Protein AF-A0A967F5S8-F1 (afdb_monomer_lite)

Sequence (138 aa):
MAILESYDGLTARLRAAGDYVWPLALRLIMFWEFWEAGITKFRGSNWFSDIPWAGWQKGFPWPFKLLPTDLNWFLATWGELVFAFLILFGLFTRFAAFSLIVITMVATAAVHWPAEWSGLGGLWEGYLITAKGGGNFK

Structure (mmCIF, N/CA/C/O backbone):
data_AF-A0A967F5S8-F1
#
_entry.id   AF-A0A967F5S8-F1
#
loop_
_atom_site.group_PDB
_atom_site.id
_atom_site.type_symbol
_atom_site.label_atom_id
_atom_site.label_alt_id
_atom_site.label_comp_id
_atom_site.label_asym_id
_atom_site.label_entity_id
_atom_site.label_seq_id
_atom_site.pdbx_PDB_ins_code
_atom_site.Cartn_x
_atom_site.Cartn_y
_atom_site.Cartn_z
_atom_site.occupancy
_atom_site.B_iso_or_equiv
_atom_site.auth_seq_id
_atom_site.auth_comp_id
_atom_site.auth_asym_id
_atom_site.auth_atom_id
_atom_site.pdbx_PDB_model_num
ATOM 1 N N . MET A 1 1 ? -36.185 -4.920 36.390 1.00 71.06 1 MET A N 1
ATOM 2 C CA . MET A 1 1 ? -35.183 -3.998 35.810 1.00 71.06 1 MET A CA 1
ATOM 3 C C . MET A 1 1 ? -33.868 -4.700 35.462 1.00 71.06 1 MET A C 1
ATOM 5 O O . MET A 1 1 ? -33.428 -4.522 34.341 1.00 71.06 1 MET A O 1
ATOM 9 N N . ALA A 1 2 ? -33.333 -5.608 36.293 1.00 87.62 2 ALA A N 1
ATOM 10 C CA . ALA A 1 2 ? -32.069 -6.328 36.029 1.00 87.62 2 ALA A CA 1
ATOM 11 C C . ALA A 1 2 ? -31.944 -7.063 34.667 1.00 87.62 2 ALA A C 1
ATOM 13 O O . ALA A 1 2 ? -30.861 -7.110 34.088 1.00 87.62 2 ALA A O 1
ATOM 14 N N . ILE A 1 3 ? -33.036 -7.632 34.132 1.00 89.62 3 ILE A N 1
ATOM 15 C CA . ILE A 1 3 ? -33.027 -8.298 32.812 1.00 89.62 3 ILE A CA 1
ATOM 16 C C . ILE A 1 3 ? -32.824 -7.283 31.679 1.00 89.62 3 ILE A C 1
ATOM 18 O O . ILE A 1 3 ? -32.054 -7.548 30.761 1.00 89.62 3 ILE A O 1
ATOM 22 N N . LEU A 1 4 ? -33.478 -6.118 31.761 1.00 93.06 4 LEU A N 1
ATOM 23 C CA . LEU A 1 4 ? -33.330 -5.047 30.772 1.00 93.06 4 LEU A CA 1
ATOM 24 C C . LEU A 1 4 ? -31.920 -4.449 30.835 1.00 93.06 4 LEU A C 1
ATOM 26 O O . LEU A 1 4 ? -31.276 -4.315 29.806 1.00 93.06 4 LEU A O 1
ATOM 30 N N . GLU A 1 5 ? -31.384 -4.231 32.038 1.00 92.00 5 GLU A N 1
ATOM 31 C CA . GLU A 1 5 ? -30.003 -3.762 32.229 1.00 92.00 5 GLU A CA 1
ATOM 32 C C . GLU A 1 5 ? -28.962 -4.749 31.673 1.00 92.00 5 GLU A C 1
ATOM 34 O O . GLU A 1 5 ? -27.984 -4.347 31.042 1.00 92.00 5 GLU A O 1
ATOM 39 N N . SER A 1 6 ? -29.180 -6.055 31.865 1.00 91.69 6 SER A N 1
ATOM 40 C CA . SER A 1 6 ? -28.301 -7.098 31.319 1.00 91.69 6 SER A CA 1
ATOM 41 C C . SER A 1 6 ? -28.368 -7.157 29.791 1.00 91.69 6 SER A C 1
ATOM 43 O O . SER A 1 6 ? -27.337 -7.291 29.129 1.00 91.69 6 SER A O 1
ATOM 45 N N . TYR A 1 7 ? -29.574 -7.032 29.229 1.00 94.19 7 TYR A N 1
ATOM 46 C CA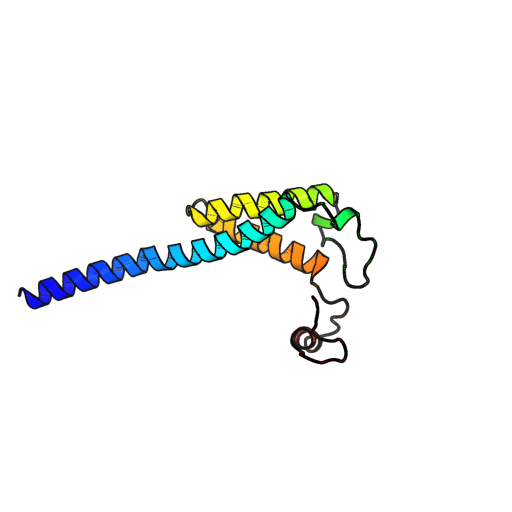 . TYR A 1 7 ? -29.799 -6.963 27.787 1.00 94.19 7 TYR A CA 1
ATOM 47 C C . TYR A 1 7 ? -29.135 -5.726 27.166 1.00 94.19 7 TYR A C 1
ATOM 49 O O . TYR A 1 7 ? -28.417 -5.853 26.170 1.00 94.19 7 TYR A O 1
ATOM 57 N N . ASP A 1 8 ? -29.302 -4.554 27.777 1.00 94.75 8 ASP A N 1
ATOM 58 C CA . ASP A 1 8 ? -28.704 -3.302 27.310 1.00 94.75 8 ASP A CA 1
ATOM 59 C C . ASP A 1 8 ? -27.174 -3.362 27.391 1.00 94.75 8 ASP A C 1
ATOM 61 O O . ASP A 1 8 ? -26.482 -3.000 26.437 1.00 94.75 8 ASP A O 1
ATOM 65 N N . GLY A 1 9 ? -26.632 -3.910 28.484 1.00 94.88 9 GLY A N 1
ATOM 66 C CA . GLY A 1 9 ? -25.194 -4.109 28.657 1.00 94.88 9 GLY A CA 1
ATOM 67 C C . GLY A 1 9 ? -24.586 -5.065 27.626 1.00 94.88 9 GLY A C 1
ATOM 68 O O . GLY A 1 9 ? -23.513 -4.790 27.080 1.00 94.88 9 GLY A O 1
ATOM 69 N N . LEU A 1 10 ? -25.270 -6.172 27.317 1.00 93.44 10 LEU A N 1
ATOM 70 C CA . LEU A 1 10 ? -24.838 -7.107 26.276 1.00 93.44 10 LEU A CA 1
ATOM 71 C C . LEU A 1 10 ? -24.896 -6.455 24.890 1.00 93.44 10 LEU A C 1
ATOM 73 O O . LEU A 1 10 ? -23.924 -6.519 24.135 1.00 93.44 10 LEU A O 1
ATOM 77 N N . THR A 1 11 ? -26.004 -5.786 24.576 1.00 94.62 11 THR A N 1
ATOM 78 C CA . THR A 1 11 ? -26.215 -5.124 23.282 1.00 94.62 11 THR A CA 1
ATOM 79 C C . THR A 1 11 ? -25.193 -4.010 23.054 1.00 94.62 11 THR A C 1
ATOM 81 O O . THR A 1 11 ? -24.649 -3.894 21.956 1.00 94.62 11 THR A O 1
ATOM 84 N N . ALA A 1 12 ? -24.857 -3.235 24.090 1.00 93.75 12 ALA A N 1
ATOM 85 C CA . ALA A 1 12 ? -23.825 -2.202 24.019 1.00 93.75 12 ALA A CA 1
ATOM 86 C C . ALA A 1 12 ? -22.440 -2.785 23.695 1.00 93.75 12 ALA A C 1
ATOM 88 O O . ALA A 1 12 ? -21.736 -2.265 22.829 1.00 93.75 12 ALA A O 1
ATOM 89 N N . ARG A 1 13 ? -22.062 -3.898 24.340 1.00 93.44 13 ARG A N 1
ATOM 90 C CA . ARG A 1 13 ? -20.782 -4.582 24.081 1.00 93.44 13 ARG A CA 1
ATOM 91 C C . ARG A 1 13 ? -20.721 -5.184 22.682 1.00 93.44 13 ARG A C 1
ATOM 93 O O . ARG A 1 13 ? -19.699 -5.053 22.016 1.00 93.44 13 ARG A O 1
ATOM 100 N N . LEU A 1 14 ? -21.805 -5.816 22.229 1.00 92.88 14 LEU A N 1
ATOM 101 C CA . LEU A 1 14 ? -21.890 -6.386 20.883 1.00 92.88 14 LEU A CA 1
ATOM 102 C C . LEU A 1 14 ? -21.825 -5.302 19.803 1.00 92.88 14 LEU A C 1
ATOM 104 O O . LEU A 1 14 ? -21.131 -5.483 18.806 1.00 92.88 14 LEU A O 1
ATOM 108 N N . ARG A 1 15 ? -22.486 -4.158 20.017 1.00 92.88 15 ARG A N 1
ATOM 109 C CA . ARG A 1 15 ? -22.406 -3.010 19.105 1.00 92.88 15 ARG A CA 1
ATOM 110 C C . ARG A 1 15 ? -20.983 -2.455 19.033 1.00 92.88 15 ARG A C 1
ATOM 112 O O . ARG A 1 15 ? -20.449 -2.342 17.937 1.00 92.88 15 ARG A O 1
ATOM 119 N N . ALA A 1 16 ? -20.340 -2.226 20.180 1.00 91.38 16 ALA A N 1
ATOM 120 C CA . ALA A 1 16 ? -18.946 -1.786 20.214 1.00 91.38 16 ALA A CA 1
ATOM 121 C C . ALA A 1 16 ? -18.012 -2.795 19.520 1.00 91.38 16 ALA A C 1
ATOM 123 O O . ALA A 1 16 ? -17.152 -2.408 18.736 1.00 91.38 16 ALA A O 1
ATOM 124 N N . ALA A 1 17 ? -18.201 -4.099 19.746 1.00 92.12 17 ALA A N 1
ATOM 125 C CA . ALA A 1 17 ? -17.440 -5.123 19.036 1.00 92.12 17 ALA A CA 1
ATOM 126 C C . ALA A 1 17 ? -17.652 -5.033 17.515 1.00 92.12 17 ALA A C 1
ATOM 128 O O . ALA A 1 17 ? -16.678 -5.089 16.770 1.00 92.12 17 ALA A O 1
ATOM 129 N N . GLY A 1 18 ? -18.886 -4.829 17.048 1.00 91.00 18 GLY A N 1
ATOM 130 C CA . GLY A 1 18 ? -19.183 -4.611 15.629 1.00 91.00 18 GLY A CA 1
ATOM 131 C C . GLY A 1 18 ? -18.460 -3.396 15.039 1.00 91.00 18 GLY A C 1
ATOM 132 O O . GLY A 1 18 ? -17.896 -3.492 13.949 1.00 91.00 18 GLY A O 1
ATOM 133 N N . ASP A 1 19 ? -18.401 -2.294 15.788 1.00 92.44 19 ASP A N 1
ATOM 134 C CA . ASP A 1 19 ? -17.783 -1.042 15.340 1.00 92.44 19 ASP A CA 1
ATOM 135 C C . ASP A 1 19 ? -16.249 -1.136 15.200 1.00 92.44 19 ASP A C 1
ATOM 137 O O . ASP A 1 19 ? -15.661 -0.403 14.403 1.00 92.44 19 ASP A O 1
ATOM 141 N N . TYR A 1 20 ? -15.587 -2.049 15.926 1.00 91.38 20 TYR A N 1
ATOM 142 C CA . TYR A 1 20 ? -14.118 -2.167 15.927 1.00 91.38 20 TYR A CA 1
ATOM 143 C C . TYR A 1 20 ? -13.577 -3.459 15.303 1.00 91.38 20 TYR A C 1
ATOM 145 O O . TYR A 1 20 ? -12.601 -3.412 14.551 1.00 91.38 20 TYR A O 1
ATOM 153 N N . VAL A 1 21 ? -14.187 -4.611 15.591 1.00 93.31 21 VAL A N 1
ATOM 154 C CA . VAL A 1 21 ? -13.681 -5.927 15.164 1.00 93.31 21 VAL A CA 1
ATOM 155 C C . VAL A 1 21 ? -13.808 -6.090 13.657 1.00 93.31 21 VAL A C 1
ATOM 157 O O . VAL A 1 21 ? -12.862 -6.533 13.009 1.00 93.31 21 VAL A O 1
ATOM 160 N N . TRP A 1 22 ? -14.949 -5.703 13.083 1.00 91.69 22 TRP A N 1
ATOM 161 C CA . TRP A 1 22 ? -15.175 -5.866 11.650 1.00 91.69 22 TRP A CA 1
ATOM 162 C C . TRP A 1 22 ? -14.218 -5.011 10.798 1.00 91.69 22 TRP A C 1
ATOM 164 O O . TRP A 1 22 ? -13.538 -5.569 9.933 1.00 91.69 22 TRP A O 1
ATOM 174 N N . PRO A 1 23 ? -14.048 -3.698 11.059 1.00 92.38 23 PRO A N 1
ATOM 175 C CA . PRO A 1 23 ? -13.050 -2.906 10.342 1.00 92.38 23 PRO A CA 1
ATOM 176 C C . PRO A 1 23 ? -11.615 -3.405 10.536 1.00 92.38 23 PRO A C 1
ATOM 178 O O . PRO A 1 23 ? -10.816 -3.320 9.604 1.00 92.38 23 PRO A O 1
ATOM 181 N N . LEU A 1 24 ? -11.274 -3.927 11.719 1.00 94.62 24 LEU A N 1
ATOM 182 C CA . LEU A 1 24 ? -9.957 -4.514 11.970 1.00 94.62 24 LEU A CA 1
ATOM 183 C C . LEU A 1 24 ? -9.734 -5.778 11.131 1.00 94.62 24 LEU A C 1
ATOM 185 O O . LEU A 1 24 ? -8.684 -5.906 10.508 1.00 94.62 24 LEU A O 1
ATOM 189 N N . ALA A 1 25 ? -10.722 -6.673 11.062 1.00 95.56 25 ALA A N 1
ATOM 190 C CA . ALA A 1 25 ? -10.650 -7.880 10.241 1.00 95.56 25 ALA A CA 1
ATOM 191 C C . ALA A 1 25 ? -10.428 -7.546 8.757 1.00 95.56 25 ALA A C 1
ATOM 193 O O . ALA A 1 25 ? -9.542 -8.118 8.125 1.00 95.56 25 ALA A O 1
ATOM 194 N N . LEU A 1 26 ? -11.155 -6.557 8.222 1.00 94.62 26 LEU A N 1
ATOM 195 C CA . LEU A 1 26 ? -10.951 -6.087 6.848 1.00 94.62 26 LEU A CA 1
ATOM 196 C C . LEU A 1 26 ? -9.533 -5.547 6.625 1.00 94.62 26 LEU A C 1
ATOM 198 O O . LEU A 1 26 ? -8.914 -5.847 5.607 1.00 94.62 26 LEU A O 1
ATOM 202 N N . ARG A 1 27 ? -8.991 -4.781 7.577 1.00 96.06 27 ARG A N 1
ATOM 203 C CA . ARG A 1 27 ? -7.614 -4.268 7.490 1.00 96.06 27 ARG A CA 1
ATOM 204 C C . ARG A 1 27 ? -6.579 -5.383 7.545 1.00 96.06 27 ARG A C 1
ATOM 206 O O . ARG A 1 27 ? -5.584 -5.279 6.843 1.00 96.06 27 ARG A O 1
ATOM 213 N N . LEU A 1 28 ? -6.807 -6.425 8.343 1.00 97.69 28 LEU A N 1
ATOM 214 C CA . LEU A 1 28 ? -5.913 -7.583 8.435 1.00 97.69 28 LEU A CA 1
ATOM 215 C C . LEU A 1 28 ? -5.860 -8.363 7.121 1.00 97.69 28 LEU A C 1
ATOM 217 O O . LEU A 1 28 ? -4.767 -8.684 6.665 1.00 97.69 28 LEU A O 1
ATOM 221 N N . ILE A 1 29 ? -7.016 -8.612 6.497 1.00 97.31 29 ILE A N 1
ATOM 222 C CA . ILE A 1 29 ? -7.085 -9.274 5.186 1.00 97.31 29 ILE A CA 1
ATOM 223 C C . ILE A 1 29 ? -6.352 -8.428 4.141 1.00 97.31 29 ILE A C 1
ATOM 225 O O . ILE A 1 29 ? -5.451 -8.917 3.474 1.00 97.31 29 ILE A O 1
ATOM 229 N N . MET A 1 30 ? -6.667 -7.133 4.056 1.00 96.12 30 MET A N 1
ATOM 230 C CA . MET A 1 30 ? -6.010 -6.230 3.104 1.00 96.12 30 MET A CA 1
ATOM 231 C C . MET A 1 30 ? -4.500 -6.126 3.348 1.00 96.12 30 MET A C 1
ATOM 233 O O . MET A 1 30 ? -3.720 -6.121 2.400 1.00 96.12 30 MET A O 1
ATOM 237 N N . PHE A 1 31 ? -4.079 -6.050 4.613 1.00 97.88 31 PHE A N 1
ATOM 238 C CA . PHE A 1 31 ? -2.668 -6.051 4.982 1.00 97.88 31 PHE A CA 1
ATOM 239 C C . PHE A 1 31 ? -1.975 -7.314 4.484 1.00 97.88 31 PHE A C 1
ATOM 241 O O . PHE A 1 31 ? -0.915 -7.196 3.884 1.00 97.88 31 PHE A O 1
ATOM 248 N N . TRP A 1 32 ? -2.570 -8.488 4.711 1.00 97.56 32 TRP A N 1
ATOM 249 C CA . TRP A 1 32 ? -1.991 -9.761 4.296 1.00 97.56 32 TRP A CA 1
ATOM 250 C C . TRP A 1 32 ? -1.726 -9.803 2.788 1.00 97.56 32 TRP A C 1
ATOM 252 O O . TRP A 1 32 ? -0.587 -10.033 2.389 1.00 97.56 32 TRP A O 1
ATOM 262 N N . GLU A 1 33 ? -2.736 -9.493 1.972 1.00 96.06 33 GLU A N 1
ATOM 263 C CA . GLU A 1 33 ? -2.638 -9.544 0.505 1.00 96.06 33 GLU A CA 1
ATOM 264 C C . GLU A 1 33 ? -1.514 -8.639 -0.030 1.00 96.06 33 GLU A C 1
ATOM 266 O O . GLU A 1 33 ? -0.660 -9.062 -0.812 1.00 96.06 33 GLU A O 1
ATOM 271 N N . PHE A 1 34 ? -1.462 -7.385 0.429 1.00 96.75 34 PHE A N 1
ATOM 272 C CA . PHE A 1 34 ? -0.447 -6.438 -0.039 1.00 96.75 34 PHE A CA 1
ATOM 273 C C . PHE A 1 34 ? 0.931 -6.672 0.580 1.00 96.75 34 PHE A C 1
ATOM 275 O O . PHE A 1 34 ? 1.945 -6.409 -0.068 1.00 96.75 34 PHE A O 1
ATOM 282 N N . TRP A 1 35 ? 0.994 -7.188 1.806 1.00 97.31 35 TRP A N 1
ATOM 283 C CA . TRP A 1 35 ? 2.248 -7.604 2.423 1.00 97.31 35 TRP A CA 1
ATOM 284 C C . TRP A 1 35 ? 2.876 -8.764 1.655 1.00 97.31 35 TRP A C 1
ATOM 286 O O . TRP A 1 35 ? 4.064 -8.712 1.339 1.00 97.31 35 TRP A O 1
ATOM 296 N N . GLU A 1 36 ? 2.089 -9.788 1.325 1.00 96.56 36 GLU A N 1
ATOM 297 C CA . GLU A 1 36 ? 2.550 -10.939 0.552 1.00 96.56 36 GLU A CA 1
ATOM 298 C C . GLU A 1 36 ? 3.029 -10.511 -0.841 1.00 96.56 36 GLU A C 1
ATOM 300 O O . GLU A 1 36 ? 4.142 -10.867 -1.248 1.00 96.56 36 GLU A O 1
ATOM 305 N N . ALA A 1 37 ? 2.250 -9.672 -1.533 1.00 92.81 37 ALA A N 1
ATOM 306 C CA . ALA A 1 37 ? 2.629 -9.120 -2.831 1.00 92.81 37 ALA A CA 1
ATOM 307 C C . ALA A 1 37 ? 3.933 -8.304 -2.753 1.00 92.81 37 ALA A C 1
ATOM 309 O O . ALA A 1 37 ? 4.848 -8.518 -3.555 1.00 92.81 37 ALA A O 1
ATOM 310 N N . GLY A 1 38 ? 4.047 -7.421 -1.757 1.00 94.75 38 GLY A N 1
ATOM 311 C CA . GLY A 1 38 ? 5.209 -6.557 -1.565 1.00 94.75 38 GLY A CA 1
ATOM 312 C C . GLY A 1 38 ? 6.465 -7.334 -1.169 1.00 94.75 38 GLY A C 1
ATOM 313 O O . GLY A 1 38 ? 7.532 -7.115 -1.739 1.00 94.75 38 GLY A O 1
ATOM 314 N N . ILE A 1 39 ? 6.359 -8.296 -0.246 1.00 96.44 39 ILE A N 1
ATOM 315 C CA . ILE A 1 39 ? 7.485 -9.154 0.158 1.00 96.44 39 ILE A CA 1
ATOM 316 C C . ILE A 1 39 ? 7.954 -10.031 -0.998 1.00 96.44 39 ILE A C 1
ATOM 318 O O . ILE A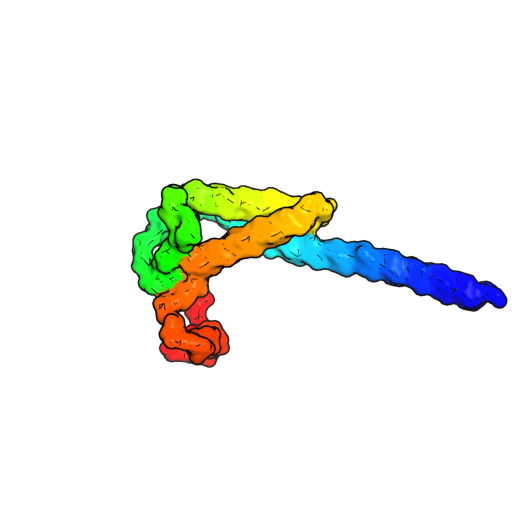 1 39 ? 9.161 -10.233 -1.153 1.00 96.44 39 ILE A O 1
ATOM 322 N N . THR A 1 40 ? 7.032 -10.522 -1.825 1.00 93.19 40 THR A N 1
ATOM 323 C CA . THR A 1 40 ? 7.380 -11.287 -3.026 1.00 93.19 40 THR A CA 1
ATOM 324 C C . THR A 1 40 ? 8.202 -10.436 -3.994 1.00 93.19 40 THR A C 1
ATOM 326 O O . THR A 1 40 ? 9.235 -10.900 -4.475 1.00 93.19 40 THR A O 1
ATOM 329 N N . LYS A 1 41 ? 7.828 -9.166 -4.212 1.00 92.38 41 LYS A N 1
ATOM 330 C CA . LYS A 1 41 ? 8.619 -8.237 -5.042 1.00 92.38 41 LYS A CA 1
ATOM 331 C C . LYS A 1 41 ? 9.940 -7.816 -4.395 1.00 92.38 41 LYS A C 1
ATOM 333 O O . LYS A 1 41 ? 10.929 -7.629 -5.093 1.00 92.38 41 LYS A O 1
ATOM 338 N N . PHE A 1 42 ? 9.969 -7.693 -3.069 1.00 93.94 42 PHE A N 1
ATOM 339 C CA . PHE A 1 42 ? 11.165 -7.319 -2.315 1.00 93.94 42 PHE A CA 1
ATOM 340 C C . PHE A 1 42 ? 12.228 -8.424 -2.305 1.00 93.94 42 PHE A C 1
ATOM 342 O O . PHE A 1 42 ? 13.421 -8.134 -2.351 1.00 93.94 42 PHE A O 1
ATOM 349 N N . ARG A 1 43 ? 11.805 -9.691 -2.214 1.00 93.25 43 ARG A N 1
ATOM 350 C CA . ARG A 1 43 ? 12.704 -10.858 -2.209 1.00 93.25 43 ARG A CA 1
ATOM 351 C C . ARG A 1 43 ? 13.011 -11.388 -3.608 1.00 93.25 43 ARG A C 1
ATOM 353 O O . ARG A 1 43 ? 13.999 -12.099 -3.771 1.00 93.25 43 ARG A O 1
ATOM 360 N N . GLY A 1 44 ? 12.152 -11.105 -4.582 1.00 87.25 44 GLY A N 1
ATOM 361 C CA . GLY A 1 44 ? 12.354 -11.475 -5.976 1.00 87.25 44 GLY A CA 1
ATOM 362 C C . GLY A 1 44 ? 13.339 -10.554 -6.692 1.00 87.25 44 GLY A C 1
ATOM 363 O O . GLY A 1 44 ? 13.667 -9.465 -6.224 1.00 87.25 44 GLY A O 1
ATOM 364 N N . SER A 1 45 ? 13.795 -10.987 -7.864 1.00 82.88 45 SER A N 1
ATOM 365 C CA . SER A 1 45 ? 14.460 -10.101 -8.816 1.00 82.88 45 SER A CA 1
ATOM 366 C C . SER A 1 45 ? 13.421 -9.301 -9.604 1.00 82.88 45 SER A C 1
ATOM 368 O O . SER A 1 45 ? 12.291 -9.757 -9.810 1.00 82.88 45 SER A O 1
ATOM 370 N N . ASN A 1 46 ? 13.808 -8.105 -10.056 1.00 83.00 46 ASN A N 1
ATOM 371 C CA . ASN A 1 46 ? 12.975 -7.306 -10.944 1.00 83.00 46 ASN A CA 1
ATOM 372 C C . ASN A 1 46 ? 12.872 -7.985 -12.315 1.00 83.00 46 ASN A C 1
ATOM 374 O O . ASN A 1 46 ? 13.638 -7.699 -13.223 1.00 83.00 46 ASN A O 1
ATOM 378 N N . TRP A 1 47 ? 11.899 -8.870 -12.489 1.00 74.12 47 TRP A N 1
ATOM 379 C CA . TRP A 1 47 ? 11.692 -9.535 -13.771 1.00 74.12 47 TRP A CA 1
ATOM 380 C C . TRP A 1 47 ? 11.074 -8.604 -14.830 1.00 74.12 47 TRP A C 1
ATOM 382 O O . TRP A 1 47 ? 11.075 -8.958 -16.004 1.00 74.12 47 TRP A O 1
ATOM 392 N N . PHE A 1 48 ? 10.589 -7.397 -14.486 1.00 75.12 48 PHE A N 1
ATOM 393 C CA . PHE A 1 48 ? 10.096 -6.451 -15.503 1.00 75.12 48 PHE A CA 1
ATOM 394 C C . PHE A 1 48 ? 11.202 -5.950 -16.437 1.00 75.12 48 PHE A C 1
ATOM 396 O O . PHE A 1 48 ? 10.886 -5.554 -17.558 1.00 75.12 48 PHE A O 1
ATOM 403 N N . SER A 1 49 ? 12.467 -5.926 -16.000 1.00 69.12 49 SER A N 1
ATOM 404 C CA . SER A 1 49 ? 13.601 -5.612 -16.885 1.00 69.12 49 SER A CA 1
ATOM 405 C C . SER A 1 49 ? 13.967 -6.777 -17.803 1.00 69.12 49 SER A C 1
ATOM 407 O O . SER A 1 49 ? 14.479 -6.557 -18.898 1.00 69.12 49 SER A O 1
ATOM 409 N N . ASP A 1 50 ? 13.680 -8.002 -17.360 1.00 67.00 50 ASP A N 1
ATOM 410 C CA . ASP A 1 50 ? 14.241 -9.231 -17.924 1.00 67.00 50 ASP A CA 1
ATOM 411 C C . ASP A 1 50 ? 13.269 -9.960 -18.860 1.00 67.00 50 ASP A C 1
ATOM 413 O O . ASP A 1 50 ? 13.649 -10.944 -19.495 1.00 67.00 50 ASP A O 1
ATOM 417 N N . ILE A 1 51 ? 12.025 -9.484 -18.977 1.00 55.06 51 ILE A N 1
ATOM 418 C CA . ILE A 1 51 ? 11.028 -10.041 -19.896 1.00 55.06 51 ILE A CA 1
ATOM 419 C C . ILE A 1 51 ? 10.853 -9.105 -21.096 1.00 55.06 51 ILE A C 1
ATOM 421 O O . ILE A 1 51 ? 10.016 -8.196 -21.082 1.00 55.06 51 ILE A O 1
ATOM 425 N N . PRO A 1 52 ? 11.605 -9.323 -22.187 1.00 47.53 52 PRO A N 1
ATOM 426 C CA . PRO A 1 52 ? 11.241 -8.765 -23.467 1.00 47.53 52 PRO A CA 1
ATOM 427 C C . PRO A 1 52 ? 9.999 -9.508 -23.970 1.00 47.53 52 PRO A C 1
ATOM 429 O O . PRO A 1 52 ? 10.074 -10.665 -24.368 1.00 47.53 52 PRO A O 1
ATOM 432 N N . TRP A 1 53 ? 8.859 -8.818 -24.000 1.00 50.75 53 TRP A N 1
ATOM 433 C CA . TRP A 1 53 ? 7.793 -9.098 -24.966 1.00 50.75 53 TRP A CA 1
ATOM 434 C 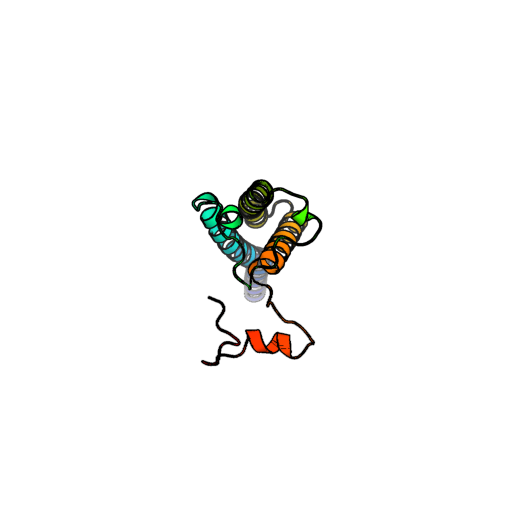C . TRP A 1 53 ? 7.218 -10.520 -24.957 1.00 50.75 53 TRP A C 1
ATOM 436 O O . TRP A 1 53 ? 7.120 -11.174 -25.997 1.00 50.75 53 TRP A O 1
ATOM 446 N N . ALA A 1 54 ? 6.719 -10.984 -23.817 1.00 52.81 54 ALA A N 1
ATOM 447 C CA . ALA A 1 54 ? 5.650 -11.965 -23.910 1.00 52.81 54 ALA A CA 1
ATOM 448 C C . ALA A 1 54 ? 4.424 -11.246 -24.513 1.00 52.81 54 ALA A C 1
ATOM 450 O O . ALA A 1 54 ? 4.080 -10.157 -24.060 1.00 52.81 54 ALA A O 1
ATOM 451 N N . GLY A 1 55 ? 3.783 -11.797 -25.553 1.00 54.16 55 GLY A N 1
ATOM 452 C CA . GLY A 1 55 ? 2.715 -11.118 -26.322 1.00 54.16 55 GLY A CA 1
ATOM 453 C C . GLY A 1 55 ? 1.496 -10.634 -25.511 1.00 54.16 55 GLY A C 1
ATOM 454 O O . GLY A 1 55 ? 0.626 -9.955 -26.047 1.00 54.16 55 GLY A O 1
ATOM 455 N N . TRP A 1 56 ? 1.446 -10.964 -24.221 1.00 56.03 56 TRP A N 1
ATOM 456 C CA . TRP A 1 56 ? 0.437 -10.571 -23.244 1.00 56.03 56 TRP A CA 1
ATOM 457 C C . TRP A 1 56 ? 0.835 -9.367 -22.361 1.00 56.03 56 TRP A C 1
ATOM 459 O O . TRP A 1 56 ? -0.039 -8.768 -21.742 1.00 56.03 56 TRP A O 1
ATOM 469 N N . GLN A 1 57 ? 2.108 -8.958 -22.313 1.00 64.69 57 GLN A N 1
ATOM 470 C CA . GLN A 1 57 ? 2.570 -7.838 -21.482 1.00 64.69 57 GLN A CA 1
ATOM 471 C C . GLN A 1 57 ? 2.594 -6.533 -22.300 1.00 64.69 57 GLN A C 1
ATOM 473 O O . GLN A 1 57 ? 3.456 -6.337 -23.156 1.00 64.69 57 GLN A O 1
ATOM 478 N N . LYS A 1 58 ? 1.646 -5.616 -22.048 1.00 66.12 58 LYS A N 1
ATOM 479 C CA . LYS A 1 58 ? 1.527 -4.337 -22.791 1.00 66.12 58 LYS A CA 1
ATOM 480 C C . LYS A 1 58 ? 2.493 -3.240 -22.318 1.00 66.12 58 LYS A C 1
ATOM 482 O O . LYS A 1 58 ? 2.628 -2.212 -22.985 1.00 66.12 58 LYS A O 1
ATOM 487 N N . GLY A 1 59 ? 3.185 -3.468 -21.201 1.00 75.75 59 GLY A N 1
ATOM 488 C CA . GLY A 1 59 ? 4.067 -2.491 -20.563 1.00 75.75 59 GLY A CA 1
ATOM 489 C C . GLY A 1 59 ? 3.300 -1.475 -19.713 1.00 75.75 59 GLY A C 1
ATOM 490 O O . GLY A 1 59 ? 2.071 -1.443 -19.705 1.00 75.75 59 GLY A O 1
ATOM 491 N N . PHE A 1 60 ? 4.026 -0.648 -18.956 1.00 83.19 60 PHE A N 1
ATOM 492 C CA . PHE A 1 60 ? 3.396 0.300 -18.036 1.00 83.19 60 PHE A CA 1
ATOM 493 C C . PHE A 1 60 ? 2.489 1.303 -18.772 1.00 83.19 60 PHE A C 1
ATOM 495 O O . PHE A 1 60 ? 2.881 1.831 -19.818 1.00 83.19 60 PHE A O 1
ATOM 502 N N . PRO A 1 61 ? 1.298 1.616 -18.227 1.00 84.56 61 PRO A N 1
ATOM 503 C CA . PRO A 1 61 ? 0.445 2.665 -18.770 1.00 84.56 61 PRO A CA 1
ATOM 504 C C . PRO A 1 61 ? 1.089 4.046 -18.585 1.00 84.56 61 PRO A C 1
ATOM 506 O O . PRO A 1 61 ? 1.943 4.255 -17.722 1.00 84.56 61 PRO A O 1
ATOM 509 N N . TRP A 1 62 ? 0.665 5.029 -19.378 1.00 83.69 62 TRP A N 1
ATOM 510 C CA . TRP A 1 62 ? 1.009 6.428 -19.112 1.00 83.69 62 TRP A CA 1
ATOM 511 C C . TRP A 1 62 ? 0.394 6.876 -17.763 1.00 83.69 62 TRP A C 1
ATOM 513 O O . TRP A 1 62 ? -0.741 6.488 -17.484 1.00 83.69 62 TRP A O 1
ATOM 523 N N . PRO A 1 63 ? 1.085 7.669 -16.916 1.00 89.06 63 PRO A N 1
ATOM 524 C CA . PRO A 1 63 ? 2.415 8.261 -17.105 1.00 89.06 63 PRO A CA 1
ATOM 525 C C . PRO A 1 63 ? 3.582 7.365 -16.653 1.00 89.06 63 PRO A C 1
ATOM 527 O O . PRO A 1 63 ? 4.735 7.710 -16.894 1.00 89.06 63 PRO A O 1
ATOM 530 N N . PHE A 1 64 ? 3.315 6.208 -16.044 1.00 87.94 64 PHE A N 1
ATOM 531 C CA . PHE A 1 64 ? 4.336 5.293 -15.509 1.00 87.94 64 PHE A CA 1
ATOM 532 C C . PHE A 1 64 ? 5.260 4.710 -16.583 1.00 87.94 64 PHE A C 1
ATOM 534 O O . PHE A 1 64 ? 6.401 4.370 -16.287 1.00 87.94 64 PHE A O 1
ATOM 541 N N . LYS A 1 65 ? 4.820 4.685 -17.848 1.00 85.69 65 LYS A N 1
ATOM 542 C CA . LYS A 1 65 ? 5.667 4.384 -19.015 1.00 85.69 65 LYS A CA 1
ATOM 543 C C . LYS A 1 65 ? 6.906 5.282 -19.128 1.00 85.69 65 LYS A C 1
ATOM 545 O O . LYS A 1 65 ? 7.899 4.873 -19.717 1.00 85.69 65 LYS A O 1
ATOM 550 N N . LEU A 1 66 ? 6.831 6.516 -18.627 1.00 88.69 66 LEU A N 1
ATOM 551 C CA . LEU A 1 66 ? 7.933 7.479 -18.694 1.00 88.69 66 LEU A CA 1
ATOM 552 C C . LEU A 1 66 ? 9.032 7.181 -17.666 1.00 88.69 66 LEU A C 1
ATOM 554 O O . LEU A 1 66 ? 10.134 7.710 -17.785 1.00 88.69 66 LEU A O 1
ATOM 558 N N . LEU A 1 67 ? 8.731 6.367 -16.652 1.00 89.00 67 LEU A N 1
ATOM 559 C CA . LEU A 1 67 ? 9.672 5.999 -15.603 1.00 89.00 67 LEU A CA 1
ATOM 560 C C . LEU A 1 67 ? 10.443 4.728 -15.994 1.00 89.00 67 LEU A C 1
ATOM 562 O O . LEU A 1 67 ? 9.870 3.840 -16.632 1.00 89.00 67 LEU A O 1
ATOM 566 N N . PRO A 1 68 ? 11.717 4.595 -15.576 1.00 89.62 68 PRO A N 1
ATOM 567 C CA . PRO A 1 68 ? 12.450 3.341 -15.702 1.00 89.62 68 PRO A CA 1
ATOM 568 C C . PRO A 1 68 ? 11.714 2.191 -15.006 1.00 89.62 68 PRO A C 1
ATOM 570 O O . PRO A 1 68 ? 11.090 2.380 -13.958 1.00 89.62 68 PRO A O 1
ATOM 573 N N . THR A 1 69 ? 11.826 0.985 -15.557 1.00 87.62 69 THR A N 1
ATOM 574 C CA . THR A 1 69 ? 11.213 -0.232 -14.999 1.00 87.62 69 THR A CA 1
ATOM 575 C C . THR A 1 69 ? 11.651 -0.488 -13.560 1.00 87.62 69 THR A C 1
ATOM 577 O O . THR A 1 69 ? 10.810 -0.825 -12.731 1.00 87.62 69 THR A O 1
ATOM 580 N N . ASP A 1 70 ? 12.923 -0.249 -13.236 1.00 89.94 70 ASP A N 1
ATOM 581 C CA . ASP A 1 70 ? 13.457 -0.375 -11.873 1.00 89.94 70 ASP A CA 1
ATOM 582 C C . ASP A 1 70 ? 12.797 0.586 -10.889 1.00 89.94 70 ASP A C 1
ATOM 584 O O . ASP A 1 70 ? 12.493 0.214 -9.756 1.00 89.94 70 ASP A O 1
ATOM 588 N N . LEU A 1 71 ? 12.517 1.817 -11.326 1.00 91.56 71 LEU A N 1
ATOM 589 C CA . LEU A 1 71 ? 11.848 2.795 -10.481 1.00 91.56 71 LEU A CA 1
ATOM 590 C C . LEU A 1 71 ? 10.384 2.409 -10.254 1.00 91.56 71 LEU A C 1
ATOM 592 O O . LEU A 1 71 ? 9.908 2.484 -9.125 1.00 91.56 71 LEU A O 1
ATOM 596 N N . ASN A 1 72 ? 9.678 1.947 -11.289 1.00 92.12 72 ASN A N 1
ATOM 597 C CA . ASN A 1 72 ? 8.311 1.442 -11.132 1.00 92.12 72 ASN A CA 1
ATOM 598 C C . ASN A 1 72 ? 8.259 0.222 -10.202 1.00 92.12 72 ASN A C 1
ATOM 600 O O . ASN A 1 72 ? 7.395 0.162 -9.328 1.00 92.12 72 ASN A O 1
ATOM 604 N N . TRP A 1 73 ? 9.195 -0.719 -10.348 1.00 91.56 73 TRP A N 1
ATOM 605 C CA . TRP A 1 73 ? 9.302 -1.886 -9.472 1.00 91.56 73 TRP A CA 1
ATOM 606 C C . TRP A 1 73 ? 9.567 -1.482 -8.020 1.00 91.56 73 TRP A C 1
ATOM 608 O O . TRP A 1 73 ? 8.887 -1.958 -7.107 1.00 91.56 73 TRP A O 1
ATOM 618 N N . PHE A 1 74 ? 10.505 -0.558 -7.801 1.00 94.56 74 PHE A N 1
ATOM 619 C CA . PHE A 1 74 ? 10.810 -0.012 -6.481 1.00 94.56 74 PHE A CA 1
ATOM 620 C C . PHE A 1 74 ? 9.584 0.658 -5.848 1.00 94.56 74 PHE A C 1
ATOM 622 O O . PHE A 1 74 ? 9.237 0.352 -4.705 1.00 94.56 74 PHE A O 1
ATOM 629 N N . LEU A 1 75 ? 8.902 1.535 -6.593 1.00 94.81 75 LEU A N 1
ATOM 630 C CA . LEU A 1 75 ? 7.718 2.253 -6.118 1.00 94.81 75 LEU A CA 1
ATOM 631 C C . LEU A 1 75 ? 6.555 1.307 -5.812 1.00 94.81 75 LEU A C 1
ATOM 633 O O . LEU A 1 75 ? 5.890 1.490 -4.796 1.00 94.81 75 LEU A O 1
ATOM 637 N N . ALA A 1 76 ? 6.325 0.291 -6.647 1.00 94.06 76 ALA A N 1
ATOM 638 C CA . ALA A 1 76 ? 5.297 -0.714 -6.398 1.00 94.06 76 ALA A CA 1
ATOM 639 C C . ALA A 1 76 ? 5.618 -1.531 -5.139 1.00 94.06 76 ALA A C 1
ATOM 641 O O . ALA A 1 76 ? 4.774 -1.641 -4.257 1.00 94.06 76 ALA A O 1
ATOM 642 N N . THR A 1 77 ? 6.855 -2.021 -5.014 1.00 95.69 77 THR A N 1
ATOM 643 C CA . THR A 1 77 ? 7.307 -2.821 -3.863 1.00 95.69 77 THR A CA 1
ATOM 644 C C . THR A 1 77 ? 7.147 -2.055 -2.552 1.00 95.69 77 THR A C 1
ATOM 646 O O . THR A 1 77 ? 6.493 -2.522 -1.621 1.00 95.69 77 THR A O 1
ATOM 649 N N . TRP A 1 78 ? 7.720 -0.853 -2.468 1.00 97.19 78 TRP A N 1
ATOM 650 C CA . TRP A 1 78 ? 7.660 -0.058 -1.242 1.00 97.19 78 TRP A CA 1
ATOM 651 C C . TRP A 1 78 ? 6.278 0.532 -0.993 1.00 97.19 78 TRP A C 1
ATOM 653 O O . TRP A 1 78 ? 5.867 0.630 0.161 1.00 97.19 78 TRP A O 1
ATOM 663 N N . GLY A 1 79 ? 5.548 0.887 -2.050 1.00 97.00 79 GLY A N 1
ATOM 664 C CA . GLY A 1 79 ? 4.165 1.332 -1.948 1.00 97.00 79 GLY A CA 1
ATOM 665 C C . GLY A 1 79 ? 3.280 0.256 -1.327 1.00 97.00 79 GLY A C 1
ATOM 666 O O . GLY A 1 79 ? 2.601 0.533 -0.341 1.00 97.00 79 GLY A O 1
ATOM 667 N N . GLU A 1 80 ? 3.336 -0.976 -1.834 1.00 97.25 80 GLU A N 1
ATOM 668 C CA . GLU A 1 80 ? 2.585 -2.109 -1.280 1.00 97.25 80 GLU A CA 1
ATOM 669 C C . GLU A 1 80 ? 2.936 -2.350 0.193 1.00 97.25 80 GLU A C 1
ATOM 671 O O . GLU A 1 80 ? 2.037 -2.396 1.029 1.00 97.25 80 GLU A O 1
ATOM 676 N N . LEU A 1 81 ? 4.227 -2.400 0.542 1.00 97.69 81 LEU A N 1
ATOM 677 C CA . LEU A 1 81 ? 4.668 -2.648 1.920 1.00 97.69 81 LEU A CA 1
ATOM 678 C C . LEU A 1 81 ? 4.260 -1.528 2.889 1.00 97.69 81 LEU A C 1
ATOM 680 O O . LEU A 1 81 ? 3.679 -1.791 3.945 1.00 97.69 81 LEU A O 1
ATOM 684 N N . VAL A 1 82 ? 4.558 -0.271 2.552 1.00 98.00 82 VAL A N 1
ATOM 685 C CA . VAL A 1 82 ? 4.290 0.872 3.436 1.00 98.00 82 VAL A CA 1
ATOM 686 C C . VAL A 1 82 ? 2.788 1.087 3.584 1.00 98.00 82 VAL A C 1
ATOM 688 O O . VAL A 1 82 ? 2.299 1.227 4.707 1.00 98.00 82 VAL A O 1
ATOM 691 N N . PHE A 1 83 ? 2.032 1.083 2.481 1.00 98.19 83 PHE A N 1
ATOM 692 C CA . PHE A 1 83 ? 0.590 1.313 2.545 1.00 98.19 83 PHE A CA 1
ATOM 693 C C . PHE A 1 83 ? -0.166 0.144 3.182 1.00 98.19 83 PHE A C 1
ATOM 695 O O . PHE A 1 83 ? -1.165 0.402 3.860 1.00 98.19 83 PHE A O 1
ATOM 702 N N . ALA A 1 84 ? 0.323 -1.097 3.073 1.00 97.25 84 ALA A N 1
ATOM 703 C CA . ALA A 1 84 ? -0.216 -2.220 3.840 1.00 97.25 84 ALA A CA 1
ATOM 704 C C . ALA A 1 84 ? -0.132 -1.942 5.349 1.00 97.25 84 ALA A C 1
ATOM 706 O O . ALA A 1 84 ? -1.144 -2.036 6.048 1.00 97.25 84 ALA A O 1
ATOM 707 N N . PHE A 1 85 ? 1.033 -1.523 5.858 1.00 97.81 85 PHE A N 1
ATOM 708 C CA . PHE A 1 85 ? 1.174 -1.168 7.276 1.00 97.81 85 PHE A CA 1
ATOM 709 C C . PHE A 1 85 ? 0.316 0.035 7.680 1.00 97.81 85 PHE A C 1
ATOM 711 O O . PHE A 1 85 ? -0.279 0.020 8.760 1.00 97.81 85 PHE A O 1
ATOM 718 N N . LEU A 1 86 ? 0.202 1.059 6.826 1.00 97.69 86 LEU A N 1
ATOM 719 C CA . LEU A 1 86 ? -0.688 2.191 7.102 1.00 97.69 86 LEU A CA 1
ATOM 720 C C . LEU A 1 86 ? -2.150 1.734 7.247 1.00 97.69 86 LEU A C 1
ATOM 722 O O . LEU A 1 86 ? -2.820 2.146 8.197 1.00 97.69 86 LEU A O 1
ATOM 726 N N . ILE A 1 87 ? -2.634 0.840 6.375 1.00 97.06 87 ILE A N 1
ATOM 727 C CA . ILE A 1 87 ? -3.974 0.247 6.503 1.00 97.06 87 ILE A CA 1
ATOM 728 C C . ILE A 1 87 ? -4.101 -0.561 7.795 1.00 97.06 87 ILE A C 1
ATOM 730 O O . ILE A 1 87 ? -5.077 -0.356 8.520 1.00 97.06 87 ILE A O 1
ATOM 734 N N . LEU A 1 88 ? -3.132 -1.429 8.104 1.00 96.81 88 LEU A N 1
ATOM 735 C CA . LEU A 1 88 ? -3.153 -2.283 9.294 1.00 96.81 88 LEU A CA 1
ATOM 736 C C . LEU A 1 88 ? -3.346 -1.463 10.575 1.00 96.81 88 LEU A C 1
ATOM 738 O O . LEU A 1 88 ? -4.254 -1.733 11.363 1.00 96.81 88 LEU A O 1
ATOM 742 N N . PHE A 1 89 ? -2.535 -0.418 10.750 1.00 96.25 89 PHE A N 1
ATOM 743 C CA . PHE A 1 89 ? -2.587 0.445 11.932 1.00 96.25 89 PHE A CA 1
ATOM 744 C C . PHE A 1 89 ? -3.683 1.515 11.869 1.00 96.25 89 PHE A C 1
ATOM 746 O O . PHE A 1 89 ? -3.884 2.255 12.831 1.00 96.25 89 PHE A O 1
ATOM 753 N N . GLY A 1 90 ? -4.424 1.609 10.764 1.00 94.25 90 GLY A N 1
ATOM 754 C CA . GLY A 1 90 ? -5.473 2.611 10.606 1.00 94.25 90 GLY A CA 1
ATOM 755 C C . GLY A 1 90 ? -4.958 4.037 10.387 1.00 94.25 90 GLY A C 1
ATOM 756 O O . GLY A 1 90 ? -5.714 4.989 10.586 1.00 94.25 90 GLY A O 1
ATOM 757 N N . LEU A 1 91 ? -3.708 4.200 9.958 1.00 95.81 91 LEU A N 1
ATOM 758 C CA . LEU A 1 91 ? -3.077 5.490 9.685 1.00 95.81 91 LEU A CA 1
ATOM 759 C C . LEU A 1 91 ? -3.371 5.925 8.247 1.00 95.81 91 LEU A C 1
ATOM 761 O O . LEU A 1 91 ? -3.216 5.139 7.320 1.00 95.81 91 LEU A O 1
ATOM 765 N N . PHE A 1 92 ? -3.807 7.175 8.046 1.00 96.00 92 PHE A N 1
ATOM 766 C CA . PHE A 1 92 ? -4.089 7.745 6.716 1.00 96.00 92 PHE A CA 1
ATOM 767 C C . PHE A 1 92 ? -4.870 6.798 5.776 1.00 96.00 92 PHE A C 1
ATOM 769 O O . PHE A 1 92 ? -4.621 6.755 4.574 1.00 96.00 92 PHE A O 1
ATOM 776 N N . THR A 1 93 ? -5.829 6.036 6.318 1.00 92.81 93 THR A N 1
ATOM 777 C CA . THR A 1 93 ? -6.457 4.876 5.646 1.00 92.81 93 THR A CA 1
ATOM 778 C C . THR A 1 93 ? -7.008 5.175 4.259 1.00 92.81 93 THR A C 1
ATOM 780 O O . THR A 1 93 ? -6.830 4.371 3.352 1.00 92.81 93 THR A O 1
ATOM 783 N N . ARG A 1 94 ? -7.640 6.338 4.064 1.00 95.94 94 ARG A N 1
ATOM 784 C CA . ARG A 1 94 ? -8.167 6.753 2.752 1.00 95.94 94 ARG A CA 1
ATOM 785 C C . ARG A 1 94 ? -7.059 6.942 1.721 1.00 95.94 94 ARG A C 1
ATOM 787 O O . ARG A 1 94 ? -7.200 6.497 0.590 1.00 95.94 94 ARG A O 1
ATOM 794 N N . PHE A 1 95 ? -5.968 7.587 2.123 1.00 97.62 95 PHE A N 1
ATOM 795 C CA . PHE A 1 95 ? -4.812 7.806 1.262 1.00 97.62 95 PHE A CA 1
ATOM 796 C C . PHE A 1 95 ? -4.107 6.483 0.956 1.00 97.62 95 PHE A C 1
ATOM 798 O O . PHE A 1 95 ? -3.876 6.182 -0.207 1.00 97.62 95 PHE A O 1
ATOM 805 N N . ALA A 1 96 ? -3.852 5.656 1.975 1.00 97.06 96 ALA A N 1
ATOM 806 C CA . ALA A 1 96 ? -3.227 4.348 1.796 1.00 97.06 96 ALA A CA 1
ATOM 807 C C . ALA A 1 96 ? -4.053 3.433 0.873 1.00 97.06 96 ALA A C 1
ATOM 809 O O . ALA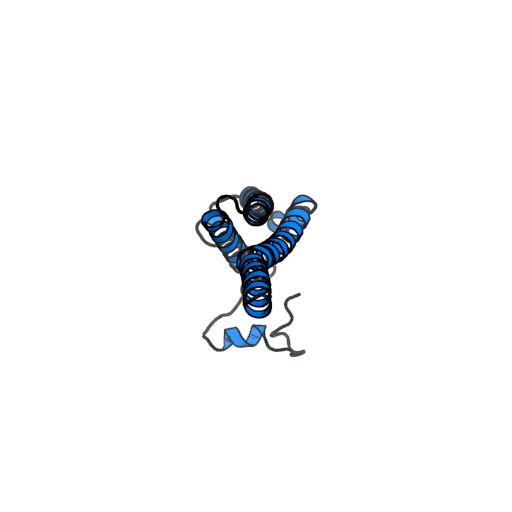 A 1 96 ? -3.512 2.863 -0.070 1.00 97.06 96 ALA A O 1
ATOM 810 N N . ALA A 1 97 ? -5.371 3.352 1.085 1.00 96.31 97 ALA A N 1
ATOM 811 C CA . ALA A 1 97 ? -6.267 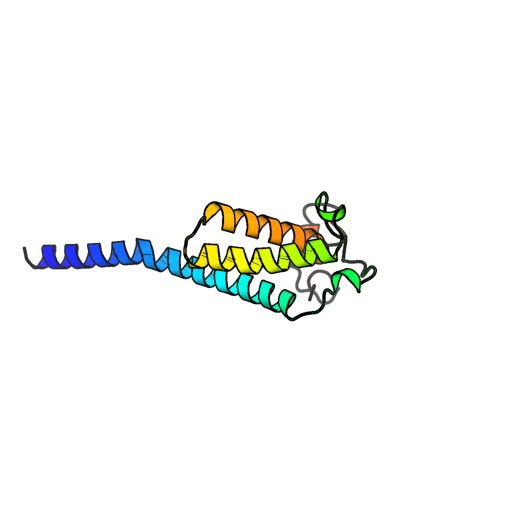2.564 0.241 1.00 96.31 97 ALA A CA 1
ATOM 812 C C . ALA A 1 97 ? -6.302 3.074 -1.203 1.00 96.31 97 ALA A C 1
ATOM 814 O O . ALA A 1 97 ? -6.211 2.277 -2.132 1.00 96.31 97 ALA A O 1
ATOM 815 N N . PHE A 1 98 ? -6.388 4.392 -1.404 1.00 97.81 98 PHE A N 1
ATOM 816 C CA . PHE A 1 98 ? -6.360 4.968 -2.746 1.00 97.81 98 PHE A CA 1
ATOM 817 C C . PHE A 1 98 ? -5.040 4.669 -3.466 1.00 97.81 98 PHE A C 1
ATOM 819 O O . PHE A 1 98 ? -5.052 4.240 -4.617 1.00 97.81 98 PHE A O 1
ATOM 826 N N . SER A 1 99 ? -3.906 4.817 -2.781 1.00 97.12 99 SER A N 1
ATOM 827 C CA . SER A 1 99 ? -2.596 4.492 -3.347 1.00 97.12 99 SER A CA 1
ATOM 828 C C . SER A 1 99 ? -2.480 3.013 -3.731 1.00 97.12 99 SER A C 1
ATOM 830 O O . SER A 1 99 ? -1.988 2.707 -4.814 1.00 97.12 99 SER A O 1
ATOM 832 N N . LEU A 1 100 ? -2.982 2.095 -2.898 1.00 96.44 100 LEU A N 1
ATOM 833 C CA . LEU A 1 100 ? -2.996 0.658 -3.199 1.00 96.44 100 LEU A CA 1
ATOM 834 C C . LEU A 1 100 ? -3.905 0.312 -4.385 1.00 96.44 100 LEU A C 1
ATOM 836 O O . LEU A 1 100 ? -3.534 -0.522 -5.211 1.00 96.44 100 LEU A O 1
ATOM 840 N N . ILE A 1 101 ? -5.051 0.988 -4.527 1.00 96.38 101 ILE A N 1
ATOM 841 C CA . ILE A 1 101 ? -5.898 0.879 -5.725 1.00 96.38 101 ILE A CA 1
ATOM 842 C C . ILE A 1 101 ? -5.108 1.305 -6.966 1.00 96.38 101 ILE A C 1
ATOM 844 O O . ILE A 1 101 ? -5.076 0.564 -7.946 1.00 96.38 101 ILE A O 1
ATOM 848 N N . VAL A 1 102 ? -4.427 2.455 -6.923 1.00 95.31 102 VAL A N 1
ATOM 849 C CA . VAL A 1 102 ? -3.621 2.942 -8.054 1.00 95.31 102 VAL A CA 1
ATOM 850 C C . VAL A 1 102 ? -2.511 1.951 -8.409 1.00 95.31 102 VAL A C 1
ATOM 852 O O . VAL A 1 102 ? -2.376 1.602 -9.581 1.00 95.31 102 VAL A O 1
ATOM 855 N N . ILE A 1 103 ? -1.760 1.449 -7.423 1.00 94.62 103 ILE A N 1
ATOM 856 C CA . ILE A 1 103 ? -0.702 0.450 -7.651 1.00 94.62 103 ILE A CA 1
ATOM 857 C C . ILE A 1 103 ? -1.283 -0.805 -8.314 1.00 94.62 103 ILE A C 1
ATOM 859 O O . ILE A 1 103 ? -0.755 -1.268 -9.325 1.00 94.62 103 ILE A O 1
ATOM 863 N N . THR A 1 104 ? -2.410 -1.305 -7.804 1.00 93.12 104 THR A N 1
ATOM 864 C CA . THR A 1 104 ? -3.083 -2.500 -8.335 1.00 93.12 104 THR A CA 1
ATOM 865 C C . THR A 1 104 ? -3.557 -2.284 -9.770 1.00 93.12 104 THR A C 1
ATOM 867 O O . THR A 1 104 ? -3.366 -3.151 -10.621 1.00 93.12 104 THR A O 1
ATOM 870 N N . MET A 1 105 ? -4.131 -1.119 -10.078 1.00 90.88 105 MET A N 1
ATOM 871 C CA . MET A 1 105 ? -4.563 -0.777 -11.436 1.00 90.88 105 MET A CA 1
ATOM 872 C C . MET A 1 105 ? -3.380 -0.708 -12.404 1.00 90.88 105 MET A C 1
ATOM 874 O O . MET A 1 105 ? -3.464 -1.251 -13.504 1.00 90.88 105 MET A O 1
ATOM 878 N N . VAL A 1 106 ? -2.272 -0.079 -12.002 1.00 89.62 106 VAL A N 1
ATOM 879 C CA . VAL A 1 106 ? -1.061 0.032 -12.832 1.00 89.62 106 VAL A CA 1
ATOM 880 C C . VAL A 1 106 ? -0.441 -1.341 -13.079 1.00 89.62 106 VAL A C 1
ATOM 882 O O . VAL A 1 106 ? -0.107 -1.652 -14.222 1.00 89.62 106 VAL A O 1
ATOM 885 N N . ALA A 1 107 ? -0.336 -2.180 -12.046 1.00 87.38 107 ALA A N 1
ATOM 886 C CA . ALA A 1 107 ? 0.164 -3.548 -12.168 1.00 87.38 107 ALA A CA 1
ATOM 887 C C . ALA A 1 107 ? -0.737 -4.402 -13.075 1.00 87.38 107 ALA A C 1
ATOM 889 O O . ALA A 1 107 ? -0.248 -5.095 -13.969 1.00 87.38 107 ALA A O 1
ATOM 890 N N . THR A 1 108 ? -2.058 -4.284 -12.907 1.00 84.62 108 THR A N 1
ATOM 891 C CA . THR A 1 108 ? -3.044 -4.996 -13.730 1.00 84.62 108 THR A CA 1
ATOM 892 C C . THR A 1 108 ? -2.936 -4.576 -15.192 1.00 84.62 108 THR A C 1
ATOM 894 O O . THR A 1 108 ? -2.830 -5.430 -16.065 1.00 84.62 108 THR A O 1
ATOM 897 N N . ALA A 1 109 ? -2.891 -3.271 -15.471 1.00 82.25 109 ALA A N 1
ATOM 898 C CA . ALA A 1 109 ? -2.747 -2.749 -16.827 1.00 82.25 109 ALA A CA 1
ATOM 899 C C . ALA A 1 109 ? -1.417 -3.158 -17.484 1.00 82.25 109 ALA A C 1
ATOM 901 O O . ALA A 1 109 ? -1.370 -3.363 -18.695 1.00 82.25 109 ALA A O 1
ATOM 902 N N . ALA A 1 110 ? -0.344 -3.275 -16.696 1.00 80.19 110 ALA A N 1
ATOM 903 C CA . ALA A 1 110 ? 0.982 -3.586 -17.213 1.00 80.19 110 ALA A CA 1
ATOM 904 C C . ALA A 1 110 ? 1.179 -5.073 -17.562 1.00 80.19 110 ALA A C 1
ATOM 906 O O . ALA A 1 110 ? 1.911 -5.371 -18.508 1.00 80.19 110 ALA A O 1
ATOM 907 N N . VAL A 1 111 ? 0.561 -5.986 -16.800 1.00 74.00 111 VAL A N 1
ATOM 908 C CA . VAL A 1 111 ? 0.902 -7.427 -16.801 1.00 74.00 111 VAL A CA 1
ATOM 909 C C . VAL A 1 111 ? -0.316 -8.336 -16.956 1.00 74.00 111 VAL A C 1
ATOM 911 O O . VAL A 1 111 ? -0.211 -9.385 -17.574 1.00 74.00 111 VAL A O 1
ATOM 914 N N . HIS A 1 112 ? -1.475 -7.952 -16.429 1.00 65.69 112 HIS A N 1
ATOM 915 C CA . HIS A 1 112 ? -2.657 -8.821 -16.373 1.00 65.69 112 HIS A CA 1
ATOM 916 C C . HIS A 1 112 ? -3.770 -8.401 -17.340 1.00 65.69 112 HIS A C 1
ATOM 918 O O . HIS A 1 112 ? -4.866 -8.958 -17.303 1.00 65.69 112 HIS A O 1
ATOM 924 N N . TRP A 1 113 ? -3.519 -7.415 -18.205 1.00 61.88 113 TRP A N 1
ATOM 925 C CA . TRP A 1 113 ? -4.523 -6.926 -19.140 1.00 61.88 113 TRP A CA 1
ATOM 926 C C . TRP A 1 113 ? -4.569 -7.791 -20.408 1.00 61.88 113 TRP A C 1
ATOM 928 O O . TRP A 1 113 ? -3.539 -7.923 -21.075 1.00 61.88 113 TRP A O 1
ATOM 938 N N . PRO A 1 114 ? -5.735 -8.333 -20.810 1.00 54.69 114 PRO A N 1
ATOM 939 C CA . PRO A 1 114 ? -5.837 -9.153 -22.013 1.00 54.69 114 PRO A CA 1
ATOM 940 C C . PRO A 1 114 ? -5.371 -8.397 -23.264 1.00 54.69 114 PRO A C 1
ATOM 942 O O . PRO A 1 114 ? -5.670 -7.213 -23.459 1.00 54.69 114 PRO A O 1
ATOM 945 N N . ALA A 1 115 ? -4.640 -9.090 -24.138 1.00 51.78 115 ALA A N 1
ATOM 946 C CA . ALA A 1 115 ? -4.098 -8.512 -25.365 1.00 51.78 115 ALA A CA 1
ATOM 947 C C . ALA A 1 115 ? -5.194 -7.937 -26.289 1.00 51.78 115 ALA A C 1
ATOM 949 O O . ALA A 1 115 ? -4.955 -6.921 -26.949 1.00 51.78 115 ALA A O 1
ATOM 950 N N . GLU A 1 116 ? -6.411 -8.488 -26.257 1.00 51.66 116 GLU A N 1
ATOM 951 C CA . GLU A 1 116 ? -7.497 -8.152 -27.182 1.00 51.66 116 GLU A CA 1
ATOM 952 C C . GLU A 1 116 ? -8.811 -7.845 -26.451 1.00 51.66 116 GLU A C 1
ATOM 954 O O . GLU A 1 116 ? -9.497 -8.745 -25.985 1.00 51.66 116 GLU A O 1
ATOM 959 N N . TRP A 1 117 ? -9.192 -6.565 -26.382 1.00 52.97 117 TRP A N 1
ATOM 960 C CA . TRP A 1 117 ? -10.558 -6.137 -26.053 1.00 52.97 117 TRP A CA 1
ATOM 961 C C . TRP A 1 117 ? -11.105 -5.328 -27.224 1.00 52.97 117 TRP A C 1
ATOM 963 O O . TRP A 1 117 ? -10.835 -4.135 -27.352 1.00 52.97 117 TRP A O 1
ATOM 973 N N . SER A 1 118 ? -11.876 -5.981 -28.087 1.00 56.44 118 SER A N 1
ATOM 974 C CA . SER A 1 118 ? -12.641 -5.327 -29.156 1.00 56.44 118 SER A CA 1
ATOM 975 C C . SER A 1 118 ? -14.076 -4.975 -28.728 1.00 56.44 118 SER A C 1
ATOM 977 O O . SER A 1 118 ? -14.784 -4.294 -29.466 1.00 56.44 118 SER A O 1
ATOM 979 N N . GLY A 1 119 ? -14.510 -5.376 -27.523 1.00 65.12 119 GLY A N 1
ATOM 980 C CA . GLY A 1 119 ? -15.821 -5.033 -26.962 1.00 65.12 119 GLY A CA 1
ATOM 981 C C . GLY A 1 119 ? -16.109 -5.677 -25.599 1.00 65.12 119 GLY A C 1
ATOM 982 O O . GLY A 1 119 ? -15.303 -6.444 -25.077 1.00 65.12 119 GLY A O 1
ATOM 983 N N . LEU A 1 120 ? -17.295 -5.395 -25.038 1.00 63.50 120 LEU A N 1
AT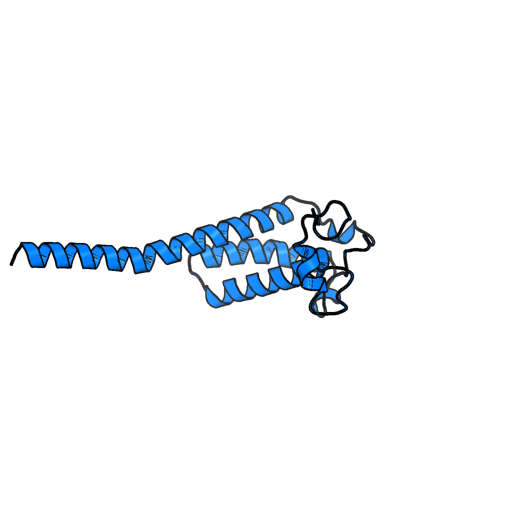OM 984 C CA . LEU A 1 120 ? -17.746 -5.903 -23.727 1.00 63.50 120 LEU A CA 1
ATOM 985 C C . LEU A 1 120 ? -17.890 -7.437 -23.659 1.00 63.50 120 LEU A C 1
ATOM 987 O O . LEU A 1 120 ? -17.957 -7.990 -22.568 1.00 63.50 120 LEU A O 1
ATOM 991 N N . GLY A 1 121 ? -17.932 -8.135 -24.797 1.00 67.00 121 GLY A N 1
ATOM 992 C CA . GLY A 1 121 ? -17.941 -9.602 -24.845 1.00 67.00 121 GLY A CA 1
ATOM 993 C C . GLY A 1 121 ? -16.595 -10.232 -24.470 1.00 67.00 121 GLY A C 1
ATOM 994 O O . GLY A 1 121 ? -16.578 -11.224 -23.751 1.00 67.00 121 GLY A O 1
ATOM 995 N N . GLY A 1 122 ? -15.473 -9.611 -24.860 1.00 61.31 122 GLY A N 1
ATOM 996 C CA . GLY A 1 122 ? -14.119 -10.123 -24.578 1.00 61.31 122 GLY A CA 1
ATOM 997 C C . GLY A 1 122 ? -13.748 -10.097 -23.089 1.00 61.31 122 GLY A C 1
ATOM 998 O O . GLY A 1 122 ? -12.921 -10.872 -22.626 1.00 61.31 122 GLY A O 1
ATOM 999 N N . LEU A 1 123 ? -14.434 -9.263 -22.303 1.00 65.56 123 LEU A N 1
ATOM 1000 C CA . LEU A 1 123 ? -14.360 -9.245 -20.839 1.00 65.56 123 LEU A CA 1
ATOM 1001 C C . LEU A 1 123 ? -14.770 -10.580 -20.200 1.00 65.56 123 LEU A C 1
ATOM 1003 O O . LEU A 1 123 ? -14.204 -10.982 -19.186 1.00 65.56 123 LEU A O 1
ATOM 1007 N N . TRP A 1 124 ? -15.746 -11.269 -20.796 1.00 65.69 124 TRP A N 1
ATOM 1008 C CA . TRP A 1 124 ? -16.241 -12.552 -20.300 1.00 65.69 124 TRP A CA 1
ATOM 1009 C C . TRP A 1 124 ? -15.309 -13.715 -20.642 1.00 65.69 124 TRP A C 1
ATOM 1011 O O . TRP A 1 124 ? -15.386 -14.761 -19.998 1.00 65.69 124 TRP A O 1
ATOM 1021 N N . GLU A 1 125 ? -14.395 -13.539 -21.601 1.00 63.22 125 GLU A N 1
ATOM 1022 C CA . GLU A 1 125 ? -13.462 -14.593 -21.998 1.00 63.22 125 GLU A CA 1
ATOM 1023 C C . GLU A 1 125 ? -12.445 -14.907 -20.902 1.00 63.22 125 GLU A C 1
ATOM 1025 O O . GLU A 1 125 ? -12.155 -16.077 -20.669 1.00 63.22 125 GLU A O 1
ATOM 1030 N N . GLY A 1 126 ? -12.026 -13.904 -20.121 1.00 57.97 126 GLY A N 1
ATOM 1031 C CA . GLY A 1 126 ? -11.168 -14.110 -18.949 1.00 57.97 126 GLY A CA 1
ATOM 1032 C C . GLY A 1 126 ? -11.790 -14.993 -17.854 1.00 57.97 126 GLY A C 1
ATOM 1033 O O . GLY A 1 126 ? -11.061 -15.523 -17.021 1.00 57.97 126 GLY A O 1
ATOM 1034 N N . TYR A 1 127 ? -13.115 -15.197 -17.876 1.00 59.34 127 TYR A N 1
ATOM 1035 C CA . TYR A 1 127 ? -13.846 -16.095 -16.970 1.00 59.34 127 TYR A CA 1
ATOM 1036 C C . TYR A 1 127 ? -14.195 -17.452 -17.610 1.00 59.34 127 TYR A C 1
ATOM 1038 O O . TYR A 1 127 ? -14.811 -18.303 -16.961 1.00 59.34 127 TYR A O 1
ATOM 1046 N N . LEU A 1 128 ? -13.819 -17.691 -18.874 1.00 59.62 128 LEU A N 1
ATOM 1047 C CA . LEU A 1 128 ? -14.064 -18.963 -19.553 1.00 59.62 128 LEU A CA 1
ATOM 1048 C C . LEU A 1 128 ? -13.086 -20.039 -19.071 1.00 59.62 128 LEU A C 1
ATOM 1050 O O . LEU A 1 128 ? -11.936 -20.106 -19.503 1.00 59.62 128 LEU A O 1
ATOM 1054 N N . ILE A 1 129 ? -13.580 -20.983 -18.272 1.00 59.94 129 ILE A N 1
ATOM 1055 C CA . ILE A 1 129 ? -12.855 -22.223 -17.967 1.00 59.94 129 ILE A CA 1
ATOM 1056 C C . ILE A 1 129 ? -12.983 -23.155 -19.181 1.00 59.94 129 ILE A C 1
ATOM 1058 O O . ILE A 1 129 ? -13.873 -24.001 -19.261 1.00 59.94 129 ILE A O 1
ATOM 1062 N N . THR A 1 130 ? -12.116 -22.960 -20.176 1.00 61.09 130 THR A N 1
ATOM 1063 C CA . THR A 1 130 ? -12.087 -23.761 -21.407 1.00 61.09 130 THR A CA 1
ATOM 1064 C C . THR A 1 130 ? -10.665 -24.161 -21.782 1.00 61.09 130 THR A C 1
ATOM 1066 O O . THR A 1 130 ? -9.731 -23.366 -21.692 1.00 61.09 130 THR A O 1
ATOM 1069 N N . ALA A 1 131 ? -10.495 -25.392 -22.268 1.00 57.94 131 ALA A N 1
ATOM 1070 C CA . ALA A 1 131 ? -9.198 -25.929 -22.688 1.00 57.94 131 ALA A CA 1
ATOM 1071 C C . ALA A 1 131 ? -8.647 -25.284 -23.979 1.00 57.94 131 ALA A C 1
ATOM 1073 O O . ALA A 1 131 ? -7.536 -25.595 -24.396 1.00 57.94 131 ALA A O 1
ATOM 1074 N N . LYS A 1 132 ? -9.418 -24.398 -24.627 1.00 56.00 132 LYS A N 1
ATOM 1075 C CA . LYS A 1 132 ? -9.073 -23.755 -25.907 1.00 56.00 132 LYS A CA 1
ATOM 1076 C C . LYS A 1 132 ? -8.428 -22.364 -25.777 1.00 56.00 132 LYS A C 1
ATOM 1078 O O . LYS A 1 132 ? -8.310 -21.674 -26.780 1.00 56.00 132 LYS A O 1
ATOM 1083 N N . GLY A 1 133 ? -7.980 -21.977 -24.579 1.00 54.66 133 GLY A N 1
ATOM 1084 C CA . GLY A 1 133 ? -7.066 -20.837 -24.406 1.00 54.66 133 GLY A CA 1
ATOM 1085 C C . GLY A 1 133 ? -7.709 -19.458 -24.216 1.00 54.66 133 GLY A C 1
ATOM 1086 O O . GLY A 1 133 ? -7.125 -18.476 -24.650 1.00 54.66 133 GLY A O 1
ATOM 1087 N N . GLY A 1 134 ? -8.882 -19.375 -23.573 1.00 54.84 134 GLY A N 1
ATOM 1088 C CA . GLY A 1 134 ? -9.547 -18.094 -23.262 1.00 54.84 134 GLY A CA 1
ATOM 1089 C C . GLY A 1 134 ? -9.434 -17.620 -21.805 1.00 54.84 134 GLY A C 1
ATOM 1090 O O . GLY A 1 134 ? -9.444 -16.422 -21.561 1.00 54.84 134 GLY A O 1
ATOM 1091 N N . GLY A 1 135 ? -9.277 -18.532 -20.837 1.00 50.94 135 GLY A N 1
ATOM 1092 C CA . GLY A 1 135 ? -9.390 -18.186 -19.411 1.00 50.94 135 GLY A CA 1
ATOM 1093 C C . GLY A 1 135 ? -8.449 -18.951 -18.489 1.00 50.94 135 GLY A C 1
ATOM 1094 O O . GLY A 1 135 ? -8.832 -19.350 -17.395 1.00 50.94 135 GLY A O 1
ATOM 1095 N N . ASN A 1 136 ? -7.209 -19.172 -18.925 1.00 44.66 136 ASN A N 1
ATOM 1096 C CA . ASN A 1 136 ? -6.167 -19.706 -18.050 1.00 44.66 136 ASN A CA 1
ATOM 1097 C C . ASN A 1 136 ? -4.907 -18.849 -18.154 1.00 44.66 136 ASN A C 1
ATOM 1099 O O . ASN A 1 136 ? -3.881 -19.282 -18.675 1.00 44.66 136 ASN A O 1
ATOM 1103 N N . PHE A 1 137 ? -5.014 -17.610 -17.680 1.00 50.03 137 PHE A N 1
ATOM 1104 C CA . PHE A 1 137 ? -3.843 -16.812 -17.347 1.00 50.03 137 PHE A CA 1
ATOM 1105 C C . PHE A 1 137 ? -3.382 -17.257 -15.957 1.00 50.03 137 PHE A C 1
ATOM 1107 O O . PHE A 1 137 ? -3.866 -16.757 -14.942 1.00 50.03 137 PHE A O 1
ATOM 1114 N N . LYS A 1 138 ? -2.522 -18.275 -15.924 1.00 37.72 138 LYS A N 1
ATOM 1115 C CA . LYS A 1 138 ? -1.556 -18.408 -14.833 1.00 37.72 138 LYS A CA 1
ATOM 1116 C C . LYS A 1 138 ? -0.334 -17.578 -15.175 1.00 37.72 138 LYS A C 1
ATOM 1118 O O . LYS A 1 138 ? 0.059 -17.621 -16.362 1.00 37.72 138 LYS A O 1
#

Secondary structure (DSSP, 8-state):
-HHHHHHHHHHHHHHHHHHHHHHHHHHHHHHHHHHHHHHHHHHS--HHHH----TT---PPTTGGGS-HHHHHHHHHHHHHHHHHHHHHTSSHHHHHHHHHHHHHHHIIIIIS-S--SSTTGGGGGG---TTSSS---

Radius of gyration: 21.39 Å; chains: 1; bounding box: 50×34×65 Å

pLDDT: mean 82.87, std 16.44, range [37.72, 98.19]

Foldseek 3Di:
DVVVVVVVVVVVVVVVCVVPVVLLVVLVVLLVVLQVVLVCLVPDDLCVVVDDDPVFFPAFDPPCNVDDSVVLSVCLNVLSNVLSVCSNVVHPVVVSVVSPVVSVVRCCNGHVDGNDDPDPVLVCQCVDPDPPPRHDDD